Protein AF-A0A239PMM9-F1 (afdb_monomer_lite)

Secondary structure (DSSP, 8-state):
-HHHHHHHTTS-GGGG--TT--TT--TTHHHHSHHHHHHHHHHHHHHHHHHHHHHTT-

Foldseek 3Di:
DVVVVVVVVPPPCPVPCDPPPCVPPDPCVCVPDPVSVVVVVVVVVVVVVVVVVVVVVD

Organism: NCBI:txid184748

Radius of gyration: 22.48 Å; chains: 1; bounding box: 45×26×62 Å

Structure (mmCIF, N/CA/C/O backbone):
data_AF-A0A239PMM9-F1
#
_entry.id   AF-A0A239PMM9-F1
#
loop_
_atom_site.group_PDB
_atom_site.id
_atom_site.type_symbol
_atom_site.label_atom_id
_atom_site.label_alt_id
_atom_site.label_comp_id
_atom_site.label_asym_id
_atom_site.label_entity_id
_atom_site.label_seq_id
_atom_site.pdbx_PDB_ins_code
_atom_site.Cartn_x
_atom_site.Car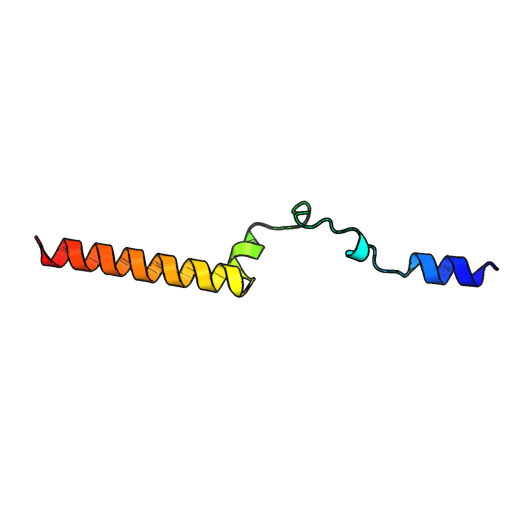tn_y
_atom_site.Cartn_z
_atom_site.occupancy
_atom_site.B_iso_or_equiv
_atom_site.auth_seq_id
_atom_site.auth_comp_id
_atom_site.auth_asym_id
_atom_site.auth_atom_id
_atom_site.pdbx_PDB_model_num
ATOM 1 N N . MET A 1 1 ? 28.713 -14.572 -38.168 1.00 52.53 1 MET A N 1
ATOM 2 C CA . MET A 1 1 ? 29.163 -13.801 -36.983 1.00 52.53 1 MET A CA 1
ATOM 3 C C . MET A 1 1 ? 28.410 -12.480 -36.798 1.00 52.53 1 MET A C 1
ATOM 5 O O . MET A 1 1 ? 27.930 -12.249 -35.704 1.00 52.53 1 MET A O 1
ATOM 9 N N . LYS A 1 2 ? 28.202 -11.647 -37.835 1.00 52.41 2 LYS A N 1
ATOM 10 C CA . LYS A 1 2 ? 27.519 -10.336 -37.690 1.00 52.41 2 LYS A CA 1
ATOM 11 C C . LYS A 1 2 ? 26.064 -10.391 -37.179 1.00 52.41 2 LYS A C 1
ATOM 13 O O . LYS A 1 2 ? 25.655 -9.505 -36.447 1.00 52.41 2 LYS A O 1
ATOM 18 N N . ARG A 1 3 ? 25.311 -11.450 -37.510 1.00 57.62 3 ARG A N 1
ATOM 19 C CA . ARG A 1 3 ? 23.905 -11.631 -37.085 1.00 57.62 3 ARG A CA 1
ATOM 20 C C . ARG A 1 3 ? 23.737 -11.964 -35.593 1.00 57.62 3 ARG A C 1
ATOM 22 O O . ARG A 1 3 ? 22.682 -11.705 -35.034 1.00 57.62 3 ARG A O 1
ATOM 29 N N . PHE A 1 4 ? 24.774 -12.507 -34.949 1.00 57.88 4 PHE A N 1
ATOM 30 C CA . PHE A 1 4 ? 24.749 -12.815 -33.512 1.00 57.88 4 PHE A CA 1
ATOM 31 C C . PHE A 1 4 ? 24.825 -11.543 -32.656 1.00 57.88 4 PHE A C 1
ATOM 33 O O . PHE A 1 4 ? 24.136 -11.440 -31.648 1.00 57.88 4 PHE A O 1
ATOM 40 N N . PHE A 1 5 ? 25.595 -10.542 -33.095 1.00 60.91 5 PHE A N 1
ATOM 41 C CA . PHE A 1 5 ? 25.698 -9.252 -32.402 1.00 60.91 5 PHE A CA 1
ATOM 42 C C . PHE A 1 5 ? 24.382 -8.469 -32.411 1.00 60.91 5 PHE A C 1
ATOM 44 O O . PHE A 1 5 ? 24.062 -7.792 -31.440 1.00 60.91 5 PHE A O 1
ATOM 51 N N . THR A 1 6 ? 23.592 -8.588 -33.481 1.00 62.34 6 THR A N 1
ATOM 52 C CA . THR A 1 6 ? 22.298 -7.900 -33.599 1.00 62.34 6 THR A CA 1
ATOM 53 C C . THR A 1 6 ? 21.251 -8.482 -32.648 1.00 62.34 6 THR A C 1
ATOM 55 O O . THR A 1 6 ? 20.467 -7.732 -32.081 1.00 62.34 6 THR A O 1
ATOM 58 N N . ALA A 1 7 ? 21.270 -9.801 -32.422 1.00 61.28 7 ALA A N 1
ATOM 59 C CA . ALA A 1 7 ? 20.393 -10.456 -31.450 1.00 61.28 7 ALA A CA 1
ATOM 60 C C . ALA A 1 7 ? 20.740 -10.073 -30.000 1.00 61.28 7 ALA A C 1
ATOM 62 O O . ALA A 1 7 ? 19.843 -9.911 -29.179 1.00 61.28 7 ALA A O 1
ATOM 63 N N . LEU A 1 8 ? 22.027 -9.865 -29.699 1.00 61.12 8 LEU A N 1
ATOM 64 C CA . LEU A 1 8 ? 22.482 -9.441 -28.371 1.00 61.12 8 LEU A CA 1
ATOM 65 C C . LEU A 1 8 ? 22.054 -7.999 -28.033 1.00 61.12 8 LEU A C 1
ATOM 67 O O . LEU A 1 8 ? 21.767 -7.701 -26.880 1.00 61.12 8 LEU A O 1
ATOM 71 N N . ALA A 1 9 ? 21.960 -7.121 -29.037 1.00 63.88 9 ALA A N 1
ATOM 72 C CA . ALA A 1 9 ? 21.504 -5.735 -28.875 1.00 63.88 9 ALA A CA 1
ATOM 73 C C . ALA A 1 9 ? 19.982 -5.597 -28.665 1.00 63.88 9 ALA A C 1
ATOM 75 O O . ALA A 1 9 ? 19.509 -4.524 -28.305 1.00 63.88 9 ALA A O 1
ATOM 76 N N . LEU A 1 10 ? 19.221 -6.671 -28.902 1.00 60.38 10 LEU A N 1
ATOM 77 C CA . LEU A 1 10 ? 17.776 -6.740 -28.664 1.00 60.38 10 LEU A CA 1
ATOM 78 C C . LEU A 1 10 ? 17.432 -7.372 -27.312 1.00 60.38 10 LEU A C 1
ATOM 80 O O . LEU A 1 10 ? 16.251 -7.469 -26.984 1.00 60.38 10 LEU A O 1
ATOM 84 N N . ILE A 1 11 ? 18.430 -7.808 -26.533 1.00 61.69 11 ILE A N 1
ATOM 85 C CA . ILE A 1 11 ? 18.194 -8.256 -25.161 1.00 61.69 11 ILE A CA 1
ATOM 86 C C . ILE A 1 11 ? 17.775 -7.014 -24.372 1.00 61.69 11 ILE A C 1
ATOM 88 O O . ILE A 1 11 ? 18.580 -6.087 -24.253 1.00 61.69 11 ILE A O 1
ATOM 92 N N . PRO A 1 12 ? 16.541 -6.960 -23.840 1.00 60.84 12 PRO A N 1
ATOM 93 C CA . PRO A 1 12 ? 16.135 -5.862 -22.988 1.00 60.84 12 PRO A CA 1
ATOM 94 C C . PRO A 1 12 ? 17.129 -5.784 -21.832 1.00 60.84 12 PRO A C 1
ATOM 96 O O . PRO A 1 12 ? 17.282 -6.731 -21.060 1.00 60.84 12 PRO A O 1
ATOM 99 N N . SER A 1 13 ? 17.793 -4.643 -21.690 1.00 57.84 13 SER A N 1
ATOM 100 C CA . SER A 1 13 ? 18.680 -4.312 -20.571 1.00 57.84 13 SER A CA 1
ATOM 101 C C . SER A 1 13 ? 17.964 -4.287 -19.211 1.00 57.84 13 SER A C 1
ATOM 103 O O . SER A 1 13 ? 18.590 -3.996 -18.198 1.00 57.84 13 SER A O 1
ATOM 105 N N . ALA A 1 14 ? 16.685 -4.680 -19.157 1.00 56.44 14 ALA A N 1
ATOM 106 C CA . ALA A 1 14 ? 15.938 -4.983 -17.940 1.00 56.44 14 ALA A CA 1
ATOM 107 C C . ALA A 1 14 ? 16.646 -6.010 -17.035 1.00 56.44 14 ALA A C 1
ATOM 109 O O . ALA A 1 14 ? 16.418 -6.017 -15.831 1.00 56.44 14 ALA A O 1
ATOM 110 N N . ALA A 1 15 ? 17.551 -6.831 -17.582 1.00 55.38 15 ALA A N 1
ATOM 111 C CA . ALA A 1 15 ? 18.398 -7.728 -16.795 1.00 55.38 15 ALA A CA 1
ATOM 112 C C . ALA A 1 15 ? 19.444 -7.004 -15.908 1.00 55.38 15 ALA A C 1
ATOM 114 O O . ALA A 1 15 ? 20.046 -7.647 -15.053 1.00 55.38 15 ALA A O 1
ATOM 115 N N . PHE A 1 16 ? 19.653 -5.691 -16.088 1.00 54.84 16 PHE A N 1
ATOM 116 C CA . PHE A 1 16 ? 20.561 -4.856 -15.286 1.00 54.84 16 PHE A CA 1
ATOM 117 C C . PHE A 1 16 ? 19.839 -3.827 -14.403 1.00 54.84 16 PHE A C 1
ATOM 119 O O . PHE A 1 16 ? 20.483 -2.924 -13.872 1.00 54.84 16 PHE A O 1
ATOM 126 N N . ALA A 1 17 ? 18.526 -3.951 -14.196 1.00 58.75 17 ALA A N 1
ATOM 127 C CA . ALA A 1 17 ? 17.893 -3.249 -13.086 1.00 58.75 17 ALA A CA 1
ATOM 128 C C . ALA A 1 17 ? 18.310 -3.957 -11.787 1.00 58.75 17 ALA A C 1
ATOM 130 O O . ALA A 1 17 ? 17.804 -5.022 -11.434 1.00 58.75 17 ALA A O 1
ATOM 131 N N . HIS A 1 18 ? 19.310 -3.397 -11.114 1.00 60.84 18 HIS A N 1
ATOM 132 C CA . HIS A 1 18 ? 19.722 -3.763 -9.762 1.00 60.84 18 HIS A CA 1
ATOM 133 C C . HIS A 1 18 ? 18.480 -3.837 -8.862 1.00 60.84 18 HIS A C 1
ATOM 135 O O . HIS A 1 18 ? 17.580 -3.004 -8.993 1.00 60.84 18 HIS A O 1
ATOM 141 N N . VAL A 1 19 ? 18.431 -4.781 -7.918 1.00 61.56 19 VAL A N 1
ATOM 142 C CA . VAL A 1 19 ? 17.413 -4.735 -6.857 1.00 61.56 19 VAL A CA 1
ATOM 143 C C . VAL A 1 19 ? 17.538 -3.377 -6.158 1.00 61.56 19 VAL A C 1
ATOM 145 O O . VAL A 1 19 ? 18.538 -3.114 -5.495 1.00 61.56 19 VAL A O 1
ATOM 148 N N . GLY A 1 20 ? 16.551 -2.500 -6.362 1.00 67.06 20 GLY A N 1
ATOM 149 C CA . GLY A 1 20 ? 16.548 -1.131 -5.844 1.00 67.06 20 GLY A CA 1
ATOM 150 C C . GLY A 1 20 ? 16.953 -0.019 -6.824 1.00 67.06 20 GLY A C 1
ATOM 151 O O . GLY A 1 20 ? 17.181 1.102 -6.368 1.00 67.06 20 GLY A O 1
ATOM 152 N N . ASP A 1 21 ? 17.029 -0.258 -8.138 1.00 71.38 21 ASP A N 1
ATOM 153 C CA . ASP A 1 21 ? 17.130 0.840 -9.111 1.00 71.38 21 ASP A CA 1
ATOM 154 C C . ASP A 1 21 ? 15.798 1.606 -9.221 1.00 71.38 21 ASP A C 1
ATOM 156 O O . ASP A 1 21 ? 14.831 1.140 -9.820 1.00 71.38 21 ASP A O 1
ATOM 160 N N . HIS A 1 22 ? 15.762 2.796 -8.618 1.00 69.12 22 HIS A N 1
ATOM 161 C CA . HIS A 1 22 ? 14.604 3.694 -8.612 1.00 69.12 22 HIS A CA 1
ATOM 162 C C . HIS A 1 22 ? 14.766 4.877 -9.576 1.00 69.12 22 HIS A C 1
ATOM 164 O O . HIS A 1 22 ? 13.950 5.796 -9.557 1.00 69.12 22 HIS A O 1
ATOM 170 N N . SER A 1 23 ? 15.799 4.885 -10.428 1.00 74.62 23 SER A N 1
ATOM 171 C CA . SER A 1 23 ? 16.069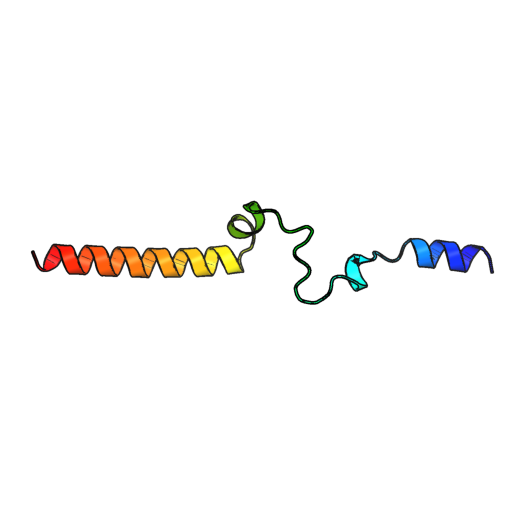 6.000 -11.353 1.00 74.62 23 SER A CA 1
ATOM 172 C C . SER A 1 23 ? 14.922 6.272 -12.340 1.00 74.62 23 SER A C 1
ATOM 174 O O . SER A 1 23 ? 14.784 7.388 -12.841 1.00 74.62 23 SER A O 1
ATOM 176 N N . HIS A 1 24 ? 14.057 5.278 -12.558 1.00 69.00 24 HIS A N 1
ATOM 177 C CA . HIS A 1 24 ? 12.875 5.352 -13.417 1.00 69.00 24 HIS A CA 1
ATOM 178 C C . HIS A 1 24 ? 11.543 5.312 -12.649 1.00 69.00 24 HIS A C 1
ATOM 180 O O . HIS A 1 24 ? 10.475 5.325 -13.264 1.00 69.00 24 HIS A O 1
ATOM 186 N N . VAL A 1 25 ? 11.580 5.272 -11.313 1.00 71.75 25 VAL A N 1
ATOM 187 C CA . VAL A 1 25 ? 10.377 5.212 -10.477 1.00 71.75 25 VAL A CA 1
ATOM 188 C C . VAL A 1 25 ? 9.797 6.617 -10.332 1.00 71.75 25 VAL A C 1
ATOM 190 O O . VAL A 1 25 ? 10.318 7.467 -9.612 1.00 71.75 25 VAL A O 1
ATOM 193 N N . ALA A 1 26 ? 8.697 6.874 -11.036 1.00 76.38 26 ALA A N 1
ATOM 194 C CA . ALA A 1 26 ? 7.913 8.090 -10.857 1.00 76.38 26 ALA A CA 1
ATOM 195 C C . ALA A 1 26 ? 7.126 8.032 -9.539 1.00 76.38 26 ALA A C 1
ATOM 197 O O . ALA A 1 26 ? 6.700 6.962 -9.118 1.00 76.38 26 ALA A O 1
ATOM 198 N N . ALA A 1 27 ? 6.837 9.180 -8.917 1.00 76.44 27 ALA A N 1
ATOM 199 C CA . ALA A 1 27 ? 6.031 9.233 -7.687 1.00 76.44 27 ALA A CA 1
ATOM 200 C C . ALA A 1 27 ? 4.644 8.571 -7.838 1.00 76.44 27 ALA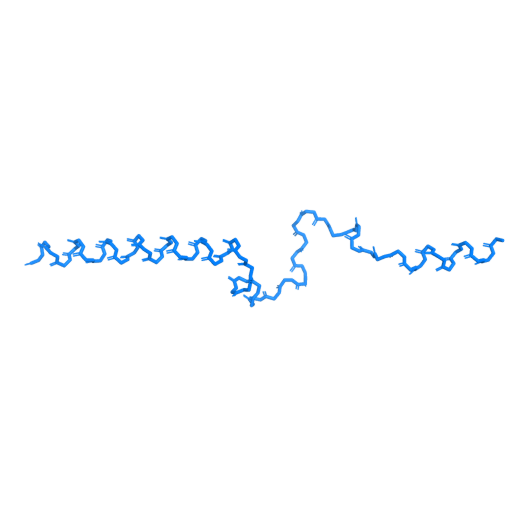 A C 1
ATOM 202 O O . ALA A 1 27 ? 4.078 8.070 -6.870 1.00 76.44 27 ALA A O 1
ATOM 203 N N . THR A 1 28 ? 4.116 8.517 -9.065 1.00 81.56 28 THR A N 1
ATOM 204 C CA . THR A 1 28 ? 2.872 7.815 -9.402 1.00 81.56 28 THR A CA 1
ATOM 205 C C . THR A 1 28 ? 2.949 6.304 -9.196 1.00 81.56 28 THR A C 1
ATOM 207 O O . THR A 1 28 ? 1.911 5.687 -9.000 1.00 81.56 28 THR A O 1
ATOM 210 N N . HIS A 1 29 ? 4.144 5.709 -9.178 1.00 81.25 29 HIS A N 1
ATOM 211 C CA . HIS A 1 29 ? 4.364 4.284 -8.912 1.00 81.25 29 HIS A CA 1
ATOM 212 C C . HIS A 1 29 ? 3.804 3.849 -7.547 1.00 81.25 29 HIS A C 1
ATOM 214 O O . HIS A 1 29 ? 3.241 2.764 -7.417 1.00 81.25 29 HIS A O 1
ATOM 220 N N . LEU A 1 30 ? 3.846 4.737 -6.545 1.00 78.81 30 LEU A N 1
ATOM 221 C CA . LEU A 1 30 ? 3.232 4.502 -5.230 1.00 78.81 30 LEU A CA 1
ATOM 222 C C . LEU A 1 30 ? 1.703 4.354 -5.294 1.00 78.81 30 LEU A C 1
ATOM 224 O O . LEU A 1 30 ? 1.093 3.844 -4.360 1.00 78.81 30 LEU A O 1
ATOM 228 N N . LEU A 1 31 ? 1.081 4.829 -6.375 1.00 86.38 31 LEU A N 1
ATOM 229 C CA . LEU A 1 31 ? -0.368 4.848 -6.566 1.00 86.38 31 LEU A CA 1
ATOM 230 C C . LEU A 1 31 ? -0.847 3.849 -7.627 1.00 86.38 31 LEU A C 1
ATOM 232 O O . LEU A 1 31 ? -2.053 3.722 -7.825 1.00 86.38 31 LEU A O 1
ATOM 236 N N . THR A 1 32 ? 0.064 3.165 -8.323 1.00 84.38 32 THR A N 1
ATOM 237 C CA . THR A 1 32 ? -0.280 2.199 -9.378 1.00 84.38 32 THR A CA 1
ATOM 238 C C . THR A 1 32 ? 0.073 0.767 -9.019 1.00 84.38 32 THR A C 1
ATOM 240 O O . THR A 1 32 ? -0.583 -0.146 -9.516 1.00 84.38 32 THR A O 1
ATOM 243 N N . GLU A 1 33 ? 1.081 0.552 -8.174 1.00 84.75 33 GLU A N 1
ATOM 244 C CA . GLU A 1 33 ? 1.481 -0.805 -7.815 1.00 84.75 33 GLU A CA 1
ATOM 245 C C . GLU A 1 33 ? 0.553 -1.417 -6.750 1.00 84.75 33 GLU A C 1
ATOM 247 O O . GLU A 1 33 ? 0.269 -0.774 -5.728 1.00 84.75 33 GLU A O 1
ATOM 252 N N . PRO A 1 34 ? 0.076 -2.662 -6.951 1.00 86.62 34 PRO A N 1
ATOM 253 C CA . PRO A 1 34 ? -0.858 -3.315 -6.034 1.00 86.62 34 PRO A CA 1
ATOM 254 C C . PRO A 1 34 ? -0.356 -3.443 -4.590 1.00 86.62 34 PRO A C 1
ATOM 256 O O . PRO A 1 34 ? -1.149 -3.342 -3.653 1.00 86.62 34 PRO A O 1
ATOM 259 N N . ASP A 1 35 ? 0.941 -3.668 -4.388 1.00 86.25 35 ASP A N 1
ATOM 260 C CA . ASP A 1 35 ? 1.553 -3.810 -3.067 1.00 86.25 35 ASP A CA 1
ATOM 261 C C . ASP A 1 35 ? 1.558 -2.481 -2.299 1.00 86.25 35 ASP A C 1
ATOM 263 O O . ASP A 1 35 ? 1.148 -2.445 -1.134 1.00 86.25 35 ASP A O 1
ATOM 267 N N . HIS A 1 36 ? 1.898 -1.368 -2.958 1.00 87.56 36 HIS A N 1
ATOM 268 C CA . HIS A 1 36 ? 1.813 -0.035 -2.357 1.00 87.56 36 HIS A CA 1
ATOM 269 C C . HIS A 1 36 ? 0.373 0.329 -1.985 1.00 87.56 36 HIS A C 1
ATOM 271 O O . HIS A 1 36 ? 0.118 0.806 -0.876 1.00 87.56 36 HIS A O 1
ATOM 277 N N . LEU A 1 37 ? -0.588 0.045 -2.869 1.00 92.69 37 LEU A N 1
ATOM 278 C CA . LEU A 1 37 ? -2.008 0.273 -2.594 1.00 92.69 37 LEU A CA 1
ATOM 279 C C . LEU A 1 37 ? -2.499 -0.551 -1.396 1.00 92.69 37 LEU A C 1
ATOM 281 O O . LEU A 1 37 ? -3.254 -0.039 -0.566 1.00 92.69 37 LEU A O 1
ATOM 285 N N . GLY A 1 38 ? -2.032 -1.795 -1.264 1.00 92.81 38 GLY A N 1
ATOM 286 C CA . GLY A 1 38 ? -2.306 -2.636 -0.100 1.00 92.81 38 GLY A CA 1
ATOM 287 C C . GLY A 1 38 ? -1.812 -2.005 1.204 1.00 92.81 38 GLY A C 1
ATOM 288 O O . GLY A 1 38 ? -2.576 -1.893 2.166 1.00 92.81 38 GLY A O 1
ATOM 289 N N . VAL A 1 39 ? -0.564 -1.525 1.227 1.00 93.75 39 VAL A N 1
ATOM 290 C CA . VAL A 1 39 ? 0.017 -0.840 2.395 1.00 93.75 39 VAL A CA 1
ATOM 291 C C . VAL A 1 39 ? -0.756 0.438 2.733 1.00 93.75 39 VAL A C 1
ATOM 293 O O . VAL A 1 39 ? -1.112 0.649 3.895 1.00 93.75 39 VAL A O 1
ATOM 296 N N . ILE A 1 40 ? -1.077 1.267 1.735 1.00 93.44 40 ILE A N 1
ATOM 297 C CA . ILE A 1 40 ? -1.866 2.496 1.919 1.00 93.44 40 ILE A CA 1
ATOM 298 C C . ILE A 1 40 ? -3.235 2.172 2.532 1.00 93.44 40 ILE A C 1
ATOM 300 O O . ILE A 1 40 ? -3.652 2.828 3.490 1.00 93.44 40 ILE A O 1
ATOM 304 N N . GLY A 1 41 ? -3.913 1.134 2.037 1.00 95.69 41 GLY A N 1
ATOM 305 C CA . GLY A 1 41 ? -5.198 0.688 2.574 1.00 95.69 41 GLY A CA 1
ATOM 306 C C . GLY A 1 41 ? -5.123 0.319 4.058 1.00 95.69 41 GLY A C 1
ATOM 307 O O . GLY A 1 41 ? -5.944 0.782 4.851 1.00 95.69 41 GLY A O 1
ATOM 308 N N . VAL A 1 42 ? -4.104 -0.448 4.460 1.00 97.19 42 VAL A N 1
ATOM 309 C CA . VAL A 1 42 ? -3.885 -0.819 5.870 1.00 97.19 42 VAL A CA 1
ATOM 310 C C . VAL A 1 42 ? -3.664 0.418 6.743 1.00 97.19 42 VAL A C 1
ATOM 312 O O . VAL A 1 42 ? -4.283 0.546 7.802 1.00 97.19 42 VAL A O 1
ATOM 315 N N . VAL A 1 43 ? -2.830 1.359 6.291 1.00 97.25 43 VAL A N 1
ATOM 316 C CA . VAL A 1 43 ? -2.557 2.608 7.021 1.00 97.25 43 VAL A CA 1
ATOM 317 C C . VAL A 1 43 ? -3.837 3.421 7.228 1.00 97.25 43 VAL A C 1
ATOM 319 O O . VAL A 1 43 ? -4.089 3.890 8.340 1.00 97.25 43 VAL A O 1
ATOM 322 N N . ILE A 1 44 ? -4.676 3.549 6.194 1.00 97.62 44 ILE A N 1
ATOM 323 C CA . ILE A 1 44 ? -5.953 4.273 6.273 1.00 97.62 44 ILE A CA 1
ATOM 324 C C . ILE A 1 44 ? -6.885 3.631 7.306 1.00 97.62 44 ILE A C 1
ATOM 326 O O . ILE A 1 44 ? -7.452 4.341 8.140 1.00 97.62 44 ILE A O 1
ATOM 330 N N . VAL A 1 45 ? -7.023 2.302 7.296 1.00 98.19 45 VAL A N 1
ATOM 331 C CA . VAL A 1 45 ? -7.883 1.579 8.249 1.00 98.19 45 VAL A CA 1
ATOM 332 C C . VAL A 1 45 ? -7.424 1.806 9.690 1.00 98.19 45 VAL A C 1
ATOM 334 O O . VAL A 1 45 ? -8.247 2.114 10.554 1.00 98.19 45 VAL A O 1
ATOM 337 N N . ILE A 1 46 ? -6.117 1.715 9.953 1.00 98.31 46 ILE A N 1
ATOM 338 C CA . ILE A 1 46 ? -5.552 1.947 11.290 1.00 98.31 46 ILE A CA 1
ATOM 339 C C . ILE A 1 46 ? -5.796 3.392 11.738 1.00 98.31 46 ILE A C 1
ATOM 341 O O . ILE A 1 46 ? -6.257 3.621 12.858 1.00 98.31 46 ILE A O 1
ATOM 345 N N . ALA A 1 47 ? -5.522 4.369 10.869 1.00 97.56 47 ALA A N 1
ATOM 346 C CA . ALA A 1 47 ? -5.694 5.784 11.184 1.00 97.56 47 ALA A CA 1
ATOM 347 C C . ALA A 1 47 ? -7.160 6.131 11.486 1.00 97.56 47 ALA A C 1
ATOM 349 O O . ALA A 1 47 ? -7.445 6.800 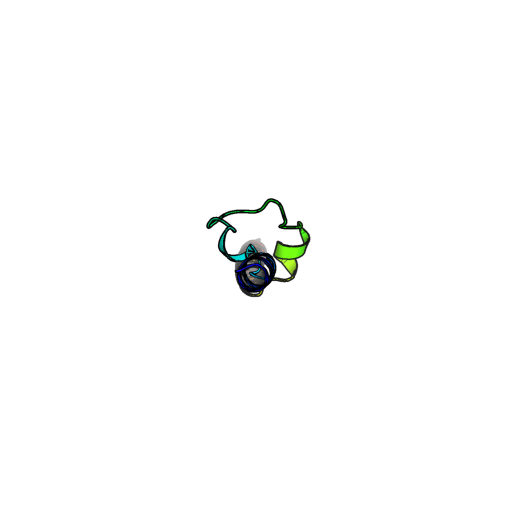12.482 1.00 97.56 47 ALA A O 1
ATOM 350 N N . LEU A 1 48 ? -8.096 5.634 10.670 1.00 97.94 48 LEU A N 1
ATOM 351 C CA . LEU A 1 48 ? -9.532 5.812 10.888 1.00 97.94 48 LEU A CA 1
ATOM 352 C C . LEU A 1 48 ? -9.997 5.138 12.179 1.00 97.94 48 LEU A C 1
ATOM 354 O O . LEU A 1 48 ? -10.713 5.760 12.963 1.00 97.94 48 LEU A O 1
ATOM 358 N N . GLY A 1 49 ? -9.559 3.904 12.436 1.00 97.62 49 GLY A N 1
ATOM 359 C CA . GLY A 1 49 ? -9.869 3.189 13.673 1.00 97.62 49 GLY A CA 1
ATOM 360 C C . GLY A 1 49 ? -9.387 3.949 14.910 1.00 97.62 49 GLY A C 1
ATOM 361 O O . GLY A 1 49 ? -10.156 4.165 15.847 1.00 97.62 49 GLY A O 1
ATOM 362 N N . ALA A 1 50 ? -8.144 4.438 14.886 1.00 97.19 50 ALA A N 1
ATOM 363 C CA . ALA A 1 50 ? -7.582 5.251 15.961 1.00 97.19 50 ALA A CA 1
ATOM 364 C C . ALA A 1 50 ? -8.350 6.569 16.155 1.00 97.19 50 ALA A C 1
ATOM 366 O O . ALA A 1 50 ? -8.607 6.981 17.288 1.00 97.19 50 ALA A O 1
ATOM 367 N N . TRP A 1 51 ? -8.745 7.227 15.064 1.00 97.31 51 TRP A N 1
ATOM 368 C CA . TRP A 1 51 ? -9.515 8.468 15.112 1.00 97.31 51 TRP A CA 1
ATOM 369 C C . TRP A 1 51 ? -10.915 8.266 15.705 1.00 97.31 51 TRP A C 1
ATOM 371 O O . TRP A 1 51 ? -11.311 9.007 16.608 1.00 97.31 51 TRP A O 1
ATOM 381 N N . LEU A 1 52 ? -11.641 7.238 15.255 1.00 97.31 52 LEU A N 1
ATOM 382 C CA . LEU A 1 52 ? -12.960 6.879 15.784 1.00 97.31 52 LEU A CA 1
ATOM 383 C C . LEU A 1 52 ? -12.881 6.517 17.266 1.00 97.31 52 LEU A C 1
ATOM 385 O O . LEU A 1 52 ? -13.686 6.993 18.066 1.00 97.31 52 LEU A O 1
ATOM 389 N N . TRP A 1 53 ? -11.872 5.732 17.645 1.00 96.50 53 TRP A N 1
ATOM 390 C CA . TRP A 1 53 ? -11.641 5.363 19.036 1.00 96.50 53 TRP A CA 1
ATOM 391 C C . TRP A 1 53 ? -11.379 6.582 19.922 1.00 96.50 53 TRP A C 1
ATOM 393 O O . TRP A 1 53 ? -11.925 6.668 21.019 1.00 96.50 53 TRP A O 1
ATOM 403 N N . ARG A 1 54 ? -10.599 7.560 19.445 1.00 96.25 54 ARG A N 1
ATOM 404 C CA . ARG A 1 54 ? -10.385 8.817 20.177 1.00 96.25 54 ARG A CA 1
ATOM 405 C C . ARG A 1 54 ? -11.669 9.628 20.316 1.00 96.25 54 ARG A C 1
ATOM 407 O O . ARG A 1 54 ? -11.909 10.162 21.393 1.00 96.25 54 ARG A O 1
ATOM 414 N N . ARG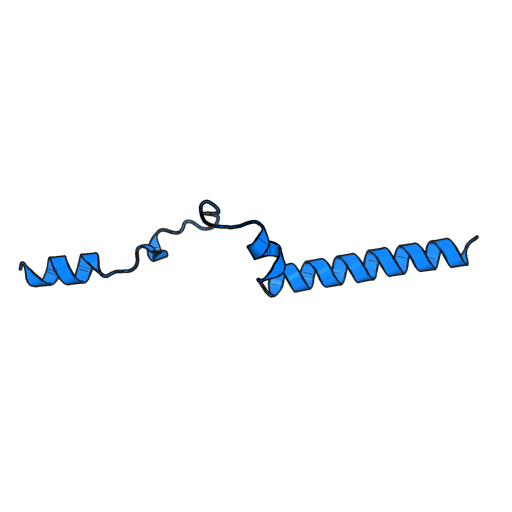 A 1 55 ? -12.499 9.700 19.269 1.00 92.69 55 ARG A N 1
ATOM 415 C CA . ARG A 1 55 ? -13.783 10.417 19.326 1.00 92.69 55 ARG A CA 1
ATOM 416 C C . ARG A 1 55 ? -14.781 9.791 20.291 1.00 92.69 55 ARG A C 1
ATOM 418 O O . ARG A 1 55 ? -15.469 10.532 20.971 1.00 92.69 55 ARG A O 1
ATOM 425 N N . GLY A 1 56 ? -14.841 8.464 20.383 1.00 84.88 56 GLY A N 1
ATOM 426 C CA . GLY A 1 56 ? -15.731 7.777 21.327 1.00 84.88 56 GLY A CA 1
ATOM 427 C C . GLY A 1 56 ? -15.311 7.883 22.799 1.00 84.88 56 GLY A C 1
ATOM 428 O O . GLY A 1 56 ? -16.011 7.363 23.662 1.00 84.88 56 GLY A O 1
ATOM 429 N N . ARG A 1 57 ? -14.158 8.502 23.091 1.00 73.69 57 ARG A N 1
ATOM 430 C CA . ARG A 1 57 ? -13.644 8.730 24.453 1.00 73.69 57 ARG A CA 1
ATOM 431 C C . ARG A 1 57 ? -13.693 10.198 24.896 1.00 73.69 57 ARG A 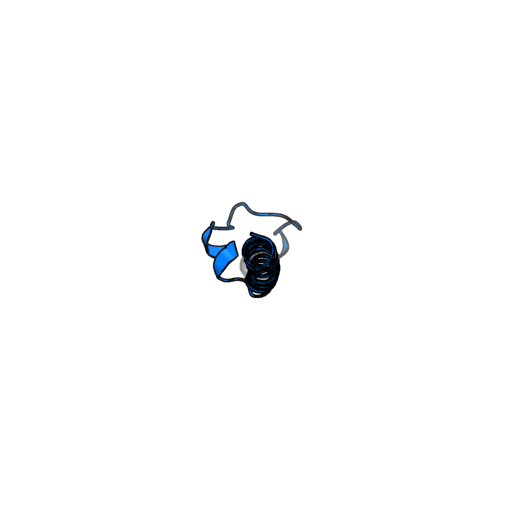C 1
ATOM 433 O O . ARG A 1 57 ? -13.273 10.473 26.017 1.00 73.69 57 ARG A O 1
ATOM 440 N N . SER A 1 58 ? -14.119 11.120 24.027 1.00 55.22 58 SER A N 1
ATOM 441 C CA . SER A 1 58 ? -14.462 12.511 24.381 1.00 55.22 58 SER A CA 1
ATOM 442 C C . SER A 1 58 ? -15.944 12.610 24.703 1.00 55.22 58 SER A C 1
ATOM 444 O O . SER A 1 58 ? -16.273 13.426 25.586 1.00 55.22 58 SER A O 1
#

pLDDT: mean 77.46, std 16.01, range [52.41, 98.31]

Sequence (58 aa):
MKRFFTALALIPSAAFAHVGDHSHVAATHLLTEPDHLGVIGVVIVIALGAWLWRRGRS